Protein AF-A0A7V9G9V1-F1 (afdb_monomer_lite)

Radius of gyration: 10.45 Å; chains: 1; bounding box: 22×26×24 Å

Foldseek 3Di:
DLLCLLVVHDLCRVCVVVVHDSVVSVVVQVVVCVVVVNPDPCSSSVVSNVCNVVD

pLDDT: mean 84.58, std 7.61, range [56.69, 93.06]

Sequence (55 aa):
MLKFIAEDKTSKQIGEELFISYRTVETHRANISRKLDLRGSLALVKFAVAHKSEL

Secondary structure (DSSP, 8-state):
-HHHHHTT--HHHHHHHTTS-HHHHHHHHHHHHHHTT--STTHHHHHHHHGGGG-

Structure (mmCIF, N/CA/C/O backbone):
data_AF-A0A7V9G9V1-F1
#
_entry.id   AF-A0A7V9G9V1-F1
#
loop_
_atom_site.group_PDB
_atom_site.id
_atom_site.type_symbol
_atom_site.label_atom_id
_atom_site.label_alt_id
_atom_site.label_comp_id
_atom_site.label_asym_id
_atom_site.label_entity_id
_atom_site.label_seq_id
_atom_site.pdbx_PDB_ins_code
_atom_site.Cartn_x
_atom_site.Cartn_y
_atom_site.Cartn_z
_atom_site.occupancy
_atom_site.B_iso_or_equiv
_atom_site.auth_seq_id
_atom_site.auth_comp_id
_atom_site.auth_asym_id
_atom_site.auth_atom_id
_atom_site.pdbx_PDB_model_num
ATOM 1 N N . MET A 1 1 ? 2.961 -5.270 2.960 1.00 78.69 1 MET A N 1
ATOM 2 C CA . MET A 1 1 ? 2.438 -4.320 1.950 1.0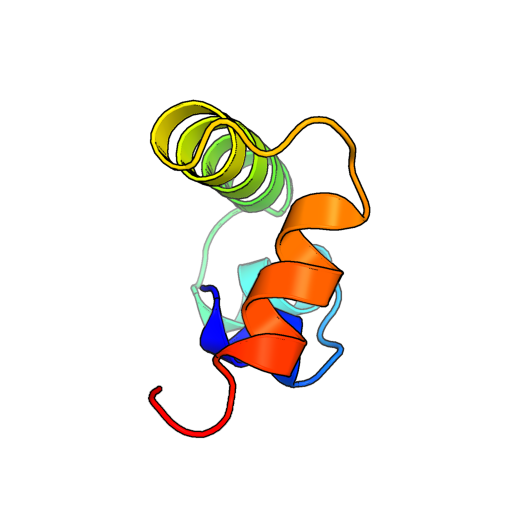0 78.69 1 MET A CA 1
ATOM 3 C C . MET A 1 1 ? 2.208 -4.966 0.588 1.00 78.69 1 MET A C 1
ATOM 5 O O . MET A 1 1 ? 1.098 -4.848 0.095 1.00 78.69 1 MET A O 1
ATOM 9 N N . LEU A 1 2 ? 3.201 -5.642 -0.014 1.00 82.12 2 LEU A N 1
ATOM 10 C CA . LEU A 1 2 ? 3.026 -6.269 -1.336 1.00 82.12 2 LEU A CA 1
ATOM 11 C C . LEU A 1 2 ? 1.876 -7.285 -1.379 1.00 82.12 2 LEU A C 1
ATOM 13 O O . LEU A 1 2 ? 1.106 -7.255 -2.326 1.00 82.12 2 LEU A O 1
ATOM 17 N N . LYS A 1 3 ? 1.698 -8.097 -0.328 1.00 84.62 3 LYS A N 1
ATOM 18 C CA . LYS A 1 3 ? 0.565 -9.029 -0.208 1.00 84.62 3 LYS A CA 1
ATOM 19 C C . LYS A 1 3 ? -0.793 -8.347 -0.405 1.00 84.62 3 LYS A C 1
ATOM 21 O O . LYS A 1 3 ? -1.558 -8.757 -1.261 1.00 84.62 3 LYS A O 1
ATOM 26 N N . PHE A 1 4 ? -1.032 -7.232 0.284 1.00 87.25 4 PHE A N 1
ATOM 27 C CA . PHE A 1 4 ? -2.277 -6.478 0.130 1.00 87.25 4 PHE A CA 1
ATOM 28 C C . PHE A 1 4 ? -2.453 -5.880 -1.271 1.00 87.25 4 PHE A C 1
ATOM 30 O O . PHE A 1 4 ? -3.567 -5.811 -1.775 1.00 87.25 4 PHE A O 1
ATOM 37 N N . ILE A 1 5 ? -1.355 -5.474 -1.918 1.00 84.81 5 ILE A N 1
ATOM 38 C CA . ILE A 1 5 ? -1.381 -5.000 -3.308 1.00 84.81 5 ILE A CA 1
ATOM 39 C C . ILE A 1 5 ? -1.736 -6.160 -4.261 1.00 84.81 5 ILE A C 1
ATOM 41 O O . ILE A 1 5 ? -2.477 -5.956 -5.215 1.00 84.81 5 ILE A O 1
ATOM 45 N N . ALA A 1 6 ? -1.254 -7.378 -3.989 1.00 85.50 6 ALA A N 1
ATOM 46 C CA . ALA A 1 6 ? -1.595 -8.598 -4.732 1.00 85.50 6 ALA A CA 1
ATOM 47 C C . ALA A 1 6 ? -3.034 -9.097 -4.476 1.00 85.50 6 ALA A C 1
ATOM 49 O O . ALA A 1 6 ? -3.569 -9.922 -5.224 1.00 85.50 6 ALA A O 1
ATOM 50 N N . GLU A 1 7 ? -3.652 -8.627 -3.395 1.00 86.19 7 GLU A N 1
ATOM 51 C CA . GLU A 1 7 ? -5.060 -8.837 -3.045 1.00 86.19 7 GLU A CA 1
AT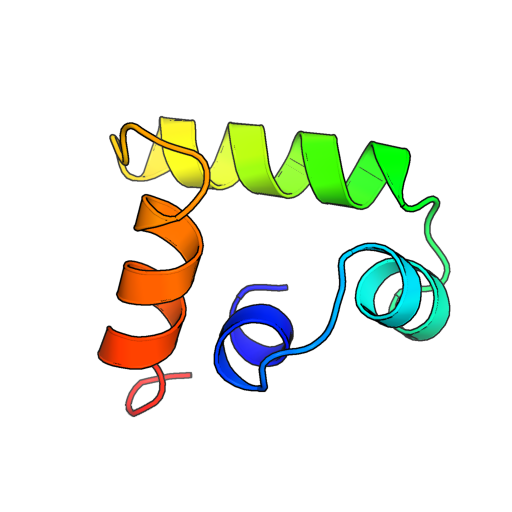OM 52 C C . GLU A 1 7 ? -5.977 -7.722 -3.573 1.00 86.19 7 GLU A C 1
ATOM 54 O O . GLU A 1 7 ? -7.136 -7.655 -3.180 1.00 86.19 7 GLU A O 1
ATOM 59 N N . ASP A 1 8 ? -5.474 -6.853 -4.456 1.00 82.50 8 ASP A N 1
ATOM 60 C CA . ASP A 1 8 ? -6.224 -5.735 -5.047 1.00 82.50 8 ASP A CA 1
ATOM 61 C C . ASP A 1 8 ? -6.701 -4.683 -4.021 1.00 82.50 8 ASP A C 1
ATOM 63 O O . ASP A 1 8 ? -7.586 -3.871 -4.288 1.00 82.50 8 ASP A O 1
ATOM 67 N N . LYS A 1 9 ? -6.091 -4.633 -2.826 1.00 87.12 9 LYS A N 1
ATOM 68 C CA . LYS A 1 9 ? -6.448 -3.624 -1.820 1.00 87.12 9 LYS A CA 1
ATOM 69 C C . LYS A 1 9 ? -5.954 -2.240 -2.235 1.00 87.12 9 LYS A C 1
ATOM 71 O O . LYS A 1 9 ? -4.810 -2.038 -2.654 1.00 87.12 9 LYS A O 1
ATOM 76 N N . THR A 1 10 ? -6.808 -1.242 -2.037 1.00 86.50 10 THR A N 1
ATOM 77 C CA . THR A 1 10 ? -6.471 0.160 -2.311 1.00 86.50 10 THR A CA 1
ATOM 78 C C . THR A 1 10 ? -5.486 0.720 -1.284 1.00 86.50 10 THR A C 1
ATOM 80 O O . THR A 1 10 ? -5.431 0.277 -0.139 1.00 86.50 10 THR A O 1
ATOM 83 N N . SER A 1 11 ? -4.743 1.773 -1.650 1.00 87.19 11 SER A N 1
ATOM 84 C CA . SER A 1 11 ? -3.806 2.434 -0.727 1.00 87.19 11 SER A CA 1
ATOM 85 C C . SER A 1 11 ? -4.463 2.906 0.579 1.00 87.19 11 SER A C 1
ATOM 87 O O . SER A 1 11 ? -3.801 2.960 1.612 1.00 87.19 11 SER A O 1
ATOM 89 N N . LYS A 1 12 ? -5.762 3.229 0.535 1.00 89.12 12 LYS A N 1
ATOM 90 C CA . LYS A 1 12 ? -6.553 3.578 1.720 1.00 89.12 12 LYS A CA 1
ATOM 91 C C . LYS A 1 12 ? -6.773 2.364 2.620 1.00 89.12 12 LYS A C 1
ATOM 93 O O . LY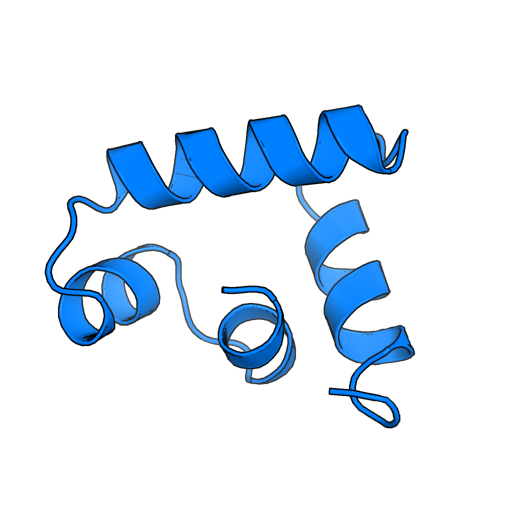S A 1 12 ? -6.395 2.427 3.778 1.00 89.12 12 LYS A O 1
ATOM 98 N N . GLN A 1 13 ? -7.276 1.254 2.073 1.00 90.56 13 GLN A N 1
ATOM 99 C CA . GLN A 1 13 ? -7.495 0.012 2.831 1.00 90.56 13 GLN A CA 1
ATOM 100 C C . GLN A 1 13 ? -6.200 -0.538 3.432 1.00 90.56 13 GLN A C 1
ATOM 102 O O . GLN A 1 13 ? -6.181 -0.967 4.578 1.00 90.56 13 GLN A O 1
ATOM 107 N N . ILE A 1 14 ? -5.100 -0.480 2.675 1.00 90.44 14 ILE A N 1
ATOM 108 C CA . ILE A 1 14 ? -3.773 -0.873 3.166 1.00 90.44 14 ILE A CA 1
ATOM 109 C C . ILE A 1 14 ? -3.348 0.011 4.340 1.00 90.44 14 ILE A C 1
ATOM 111 O O . ILE A 1 14 ? -2.750 -0.484 5.289 1.00 90.44 14 ILE A O 1
ATOM 115 N N . GLY A 1 15 ? -3.631 1.312 4.258 1.00 92.38 15 GLY A N 1
ATOM 116 C CA . GLY A 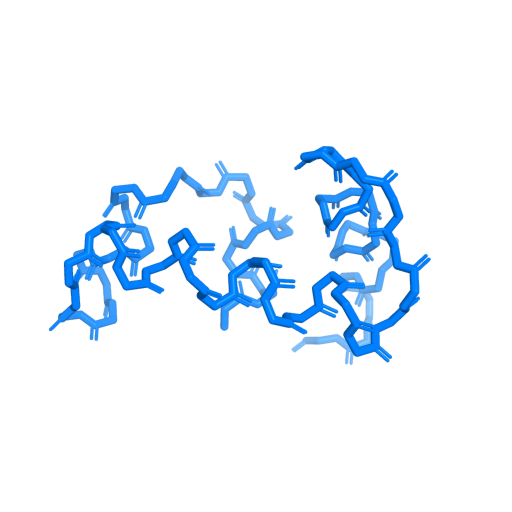1 15 ? -3.348 2.253 5.333 1.00 92.38 15 GLY A CA 1
ATOM 117 C C . GLY A 1 15 ? -4.154 1.944 6.588 1.00 92.38 15 GLY A C 1
ATOM 118 O O . GLY A 1 15 ? -3.580 1.884 7.668 1.00 92.38 15 GLY A O 1
ATOM 119 N N . GLU A 1 16 ? -5.449 1.671 6.442 1.00 92.50 16 GLU A N 1
ATOM 120 C CA . GLU A 1 16 ? -6.313 1.318 7.574 1.00 92.50 16 GLU A CA 1
ATOM 121 C C . GLU A 1 16 ? -5.866 0.019 8.251 1.00 92.50 16 GLU A C 1
ATOM 123 O O . GLU A 1 16 ? -5.732 -0.022 9.468 1.00 92.50 16 GLU A O 1
ATOM 128 N N . GLU A 1 17 ? -5.540 -1.015 7.475 1.00 90.62 17 GLU A N 1
ATOM 129 C CA . GLU A 1 17 ? -5.114 -2.308 8.023 1.00 90.62 17 GLU A CA 1
ATOM 130 C C . GLU A 1 17 ? -3.733 -2.259 8.689 1.00 90.62 17 GLU A C 1
ATOM 132 O O . GLU A 1 17 ? -3.478 -2.938 9.681 1.00 90.62 17 GLU A O 1
ATOM 137 N N . LEU A 1 18 ? -2.825 -1.441 8.153 1.00 88.94 18 LEU A N 1
ATOM 138 C CA . LEU A 1 18 ? -1.498 -1.235 8.732 1.00 88.94 18 LEU A CA 1
ATOM 139 C C . LEU A 1 18 ? -1.472 -0.109 9.776 1.00 88.94 18 LEU A C 1
ATOM 141 O O . LEU A 1 18 ? -0.395 0.189 10.290 1.00 88.94 18 LEU A O 1
ATOM 145 N N . PHE A 1 19 ? -2.615 0.517 10.082 1.00 90.75 19 PHE A N 1
ATOM 146 C CA . PHE A 1 19 ? -2.728 1.680 10.971 1.00 90.75 19 PHE A CA 1
ATOM 147 C C . PHE A 1 19 ? -1.778 2.838 10.593 1.00 90.75 19 PHE A C 1
ATOM 149 O O . PHE A 1 19 ? -1.219 3.523 11.450 1.00 90.75 19 PHE A O 1
ATOM 156 N N . ILE A 1 20 ? -1.588 3.077 9.291 1.00 92.00 20 ILE A N 1
ATOM 157 C CA . ILE A 1 20 ? -0.753 4.154 8.738 1.00 92.00 20 ILE A CA 1
ATOM 158 C C . ILE A 1 20 ? -1.529 5.007 7.732 1.00 92.00 20 ILE A C 1
ATOM 160 O O . ILE A 1 20 ? -2.469 4.566 7.079 1.00 92.00 20 ILE A O 1
ATOM 164 N N . SER A 1 21 ? -1.098 6.254 7.540 1.00 93.06 21 SER A N 1
ATOM 165 C CA . SER A 1 21 ? -1.716 7.125 6.538 1.00 93.06 21 SER A CA 1
ATOM 166 C C . SER A 1 21 ? -1.535 6.572 5.118 1.00 93.06 21 SER A C 1
ATOM 168 O O . SER A 1 21 ? -0.457 6.092 4.756 1.00 93.06 21 SER A O 1
ATOM 170 N N . TYR A 1 22 ? -2.551 6.736 4.266 1.00 89.25 22 TYR A N 1
ATOM 171 C CA . TYR A 1 22 ? -2.465 6.394 2.841 1.00 89.25 22 TYR A CA 1
ATOM 172 C C . TYR A 1 22 ? -1.285 7.095 2.135 1.00 89.25 22 TYR A C 1
ATOM 174 O O . TYR A 1 22 ? -0.707 6.535 1.208 1.00 89.25 22 TYR A O 1
ATOM 182 N N . ARG A 1 23 ? -0.854 8.274 2.608 1.00 90.56 23 ARG A N 1
ATOM 183 C CA . ARG A 1 23 ? 0.347 8.955 2.087 1.00 90.56 23 ARG A CA 1
ATOM 184 C C . ARG A 1 23 ? 1.638 8.196 2.404 1.00 90.56 23 ARG A C 1
ATOM 186 O O . ARG A 1 23 ? 2.566 8.152 1.595 1.00 90.56 23 ARG A O 1
ATOM 193 N N . THR A 1 24 ? 1.693 7.560 3.573 1.00 91.50 24 THR A N 1
ATOM 194 C CA . THR A 1 24 ? 2.804 6.689 3.976 1.00 91.50 24 THR A CA 1
ATOM 195 C C . THR A 1 24 ? 2.842 5.450 3.088 1.00 91.50 24 THR A C 1
ATOM 197 O O . THR A 1 24 ? 3.901 5.068 2.600 1.00 91.50 24 THR A O 1
ATOM 200 N N . VAL A 1 25 ? 1.677 4.872 2.789 1.00 91.31 25 VAL A N 1
ATOM 201 C CA . VAL A 1 25 ? 1.520 3.781 1.816 1.00 91.31 25 VAL A CA 1
ATOM 202 C C . VAL A 1 25 ? 2.050 4.213 0.440 1.00 91.31 25 VAL A C 1
ATOM 204 O O . VAL A 1 25 ? 2.890 3.527 -0.135 1.00 91.31 25 VAL A O 1
ATOM 207 N N . GLU A 1 26 ? 1.669 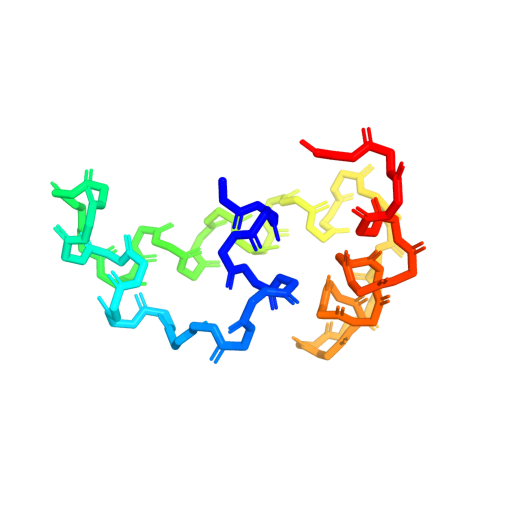5.374 -0.087 1.00 88.81 26 GLU A N 1
ATOM 208 C CA . GLU A 1 26 ? 2.215 5.870 -1.364 1.00 88.81 26 GLU A CA 1
ATOM 209 C C . GLU A 1 26 ? 3.746 5.995 -1.345 1.00 88.81 26 GLU A C 1
ATOM 211 O O . GLU A 1 26 ? 4.424 5.543 -2.272 1.00 88.81 26 GLU A O 1
ATOM 216 N N . THR A 1 27 ? 4.301 6.502 -0.244 1.00 90.94 27 THR A N 1
ATOM 217 C CA . THR A 1 27 ? 5.753 6.594 -0.036 1.00 90.94 27 THR A CA 1
ATOM 218 C C . THR A 1 27 ? 6.414 5.215 -0.008 1.00 90.94 27 THR A C 1
ATOM 220 O O . THR A 1 27 ? 7.464 5.010 -0.621 1.00 90.94 27 THR A O 1
ATOM 223 N N . HIS A 1 28 ? 5.809 4.231 0.659 1.00 88.62 28 HIS A N 1
ATOM 224 C CA . HIS A 1 28 ? 6.297 2.854 0.638 1.00 88.62 28 HIS A CA 1
ATOM 225 C C . HIS A 1 28 ? 6.244 2.258 -0.769 1.00 88.62 28 HIS A C 1
ATOM 227 O O . HIS A 1 28 ? 7.225 1.647 -1.189 1.00 88.62 28 HIS A O 1
ATOM 233 N N . ARG A 1 29 ? 5.163 2.479 -1.530 1.00 86.81 29 ARG A N 1
ATOM 234 C CA . ARG A 1 29 ? 5.055 2.023 -2.927 1.00 86.81 29 ARG A CA 1
ATOM 235 C C . ARG A 1 29 ? 6.176 2.609 -3.775 1.00 86.81 29 ARG A C 1
ATOM 237 O O . ARG A 1 29 ? 6.824 1.861 -4.502 1.00 86.81 29 ARG A O 1
ATOM 244 N N . ALA A 1 30 ? 6.445 3.907 -3.649 1.00 87.06 30 ALA A N 1
ATOM 245 C CA . ALA A 1 30 ? 7.531 4.569 -4.367 1.00 87.06 30 ALA A CA 1
ATOM 246 C C . ALA A 1 30 ? 8.906 3.996 -3.986 1.00 87.06 30 ALA A C 1
ATOM 248 O O . ALA A 1 30 ? 9.698 3.667 -4.865 1.00 87.06 30 ALA A O 1
ATOM 249 N N . ASN A 1 31 ? 9.173 3.799 -2.691 1.00 89.81 31 ASN A N 1
ATOM 250 C CA . ASN A 1 31 ? 10.431 3.218 -2.217 1.00 89.81 31 ASN A CA 1
ATOM 251 C C . ASN A 1 31 ? 10.633 1.773 -2.685 1.00 89.81 31 ASN A C 1
ATOM 253 O O . ASN A 1 31 ? 11.728 1.423 -3.115 1.00 89.81 31 ASN A O 1
ATOM 257 N N . ILE A 1 32 ? 9.595 0.936 -2.618 1.00 86.94 32 ILE A N 1
ATOM 258 C CA . ILE A 1 32 ? 9.652 -0.455 -3.087 1.00 86.94 32 ILE A CA 1
ATOM 259 C C . ILE A 1 32 ? 9.870 -0.484 -4.599 1.00 86.94 32 ILE A C 1
ATOM 261 O O . ILE A 1 32 ? 10.738 -1.208 -5.074 1.00 86.94 32 ILE A O 1
ATOM 265 N N . SER A 1 33 ? 9.140 0.352 -5.342 1.00 86.88 33 SER A N 1
ATOM 266 C CA . SER A 1 33 ? 9.307 0.470 -6.792 1.00 86.88 33 SER A CA 1
ATOM 267 C C . SER A 1 33 ? 10.738 0.877 -7.138 1.00 86.88 33 SER A C 1
ATOM 269 O O . SER A 1 33 ? 11.359 0.258 -7.988 1.00 86.88 33 SER A O 1
ATOM 271 N N . ARG A 1 34 ? 11.313 1.840 -6.408 1.00 88.44 34 ARG A N 1
ATOM 272 C CA . ARG A 1 34 ? 12.701 2.276 -6.602 1.00 88.44 34 ARG A CA 1
ATOM 273 C C . ARG A 1 34 ? 13.725 1.200 -6.234 1.00 88.44 34 ARG A C 1
ATOM 275 O O . ARG A 1 34 ? 14.746 1.100 -6.895 1.00 88.44 34 ARG A O 1
ATOM 282 N N . LYS A 1 35 ? 13.466 0.399 -5.195 1.00 88.31 35 LYS A N 1
ATOM 283 C CA . LYS A 1 35 ? 14.334 -0.726 -4.798 1.00 88.31 35 LYS A CA 1
ATOM 284 C C . LYS A 1 35 ? 14.324 -1.870 -5.812 1.00 88.31 35 LYS A C 1
ATOM 286 O O . LYS A 1 35 ? 15.334 -2.543 -5.954 1.00 88.31 35 LYS A O 1
ATOM 291 N N . LEU A 1 36 ? 13.195 -2.088 -6.479 1.00 84.62 36 LEU A N 1
ATOM 292 C CA . LEU A 1 36 ? 13.007 -3.145 -7.477 1.00 84.62 36 LEU A CA 1
ATOM 293 C C . LEU A 1 36 ? 13.216 -2.649 -8.920 1.00 84.62 36 LEU A C 1
ATOM 295 O O . LEU A 1 36 ? 12.915 -3.378 -9.857 1.00 84.62 36 LEU A O 1
ATOM 299 N N . ASP A 1 37 ? 13.668 -1.402 -9.093 1.00 86.88 37 ASP A N 1
ATOM 300 C CA . ASP A 1 37 ? 13.757 -0.696 -10.381 1.00 86.88 37 ASP A CA 1
ATOM 301 C C . ASP A 1 37 ? 12.460 -0.758 -11.223 1.00 86.88 37 ASP A C 1
ATOM 303 O O . ASP A 1 37 ? 12.447 -0.722 -12.451 1.00 86.88 37 ASP A O 1
ATOM 307 N N . LEU A 1 38 ? 11.310 -0.834 -10.551 1.00 83.50 38 LEU A N 1
ATOM 308 C CA . LEU A 1 38 ? 10.000 -0.875 -11.184 1.00 83.50 38 LEU A CA 1
ATOM 309 C C . LEU A 1 38 ? 9.570 0.545 -11.549 1.00 83.50 38 LEU A C 1
ATOM 311 O O . LEU A 1 38 ? 9.272 1.377 -10.688 1.00 83.50 38 LEU A O 1
ATOM 315 N N . ARG A 1 39 ? 9.494 0.828 -12.849 1.00 77.25 39 ARG A N 1
ATOM 316 C CA . ARG A 1 39 ? 9.006 2.112 -13.358 1.00 77.25 39 ARG A CA 1
ATOM 317 C C . ARG A 1 39 ? 7.500 2.060 -13.609 1.00 77.25 39 ARG A C 1
ATOM 319 O O . ARG A 1 39 ? 7.030 1.375 -14.512 1.00 77.25 39 ARG A O 1
ATOM 326 N N . GLY A 1 40 ? 6.751 2.837 -12.826 1.00 70.12 40 GLY A N 1
ATOM 327 C CA . GLY A 1 40 ? 5.328 3.112 -13.047 1.00 70.12 40 GLY A CA 1
ATOM 328 C C . GLY A 1 40 ? 4.404 2.635 -11.924 1.00 70.12 40 GLY A C 1
ATOM 329 O O . GLY A 1 40 ? 4.646 1.626 -11.266 1.00 70.12 40 GLY A O 1
ATOM 330 N N . SER A 1 41 ? 3.293 3.350 -11.736 1.00 66.88 41 SER A N 1
ATOM 331 C CA . SER A 1 41 ? 2.330 3.145 -10.638 1.00 66.88 41 SER A CA 1
ATOM 332 C C . SER A 1 41 ? 1.693 1.747 -10.610 1.00 66.88 41 SER A C 1
ATOM 334 O O . SER A 1 41 ? 1.296 1.261 -9.547 1.00 66.88 41 SER A O 1
ATOM 336 N N . LEU A 1 42 ? 1.624 1.097 -11.778 1.00 73.12 42 LEU A N 1
ATOM 337 C CA . LEU A 1 42 ? 1.096 -0.255 -11.988 1.00 73.12 42 LEU A CA 1
ATOM 338 C C . LEU A 1 42 ? 2.175 -1.345 -12.008 1.00 73.12 42 LEU A C 1
ATOM 340 O O . LEU A 1 42 ? 1.834 -2.518 -11.874 1.00 73.12 42 LEU A O 1
ATOM 344 N N . ALA A 1 43 ? 3.456 -0.992 -12.150 1.00 84.25 43 ALA A N 1
ATOM 345 C CA . ALA A 1 43 ? 4.538 -1.976 -12.193 1.00 84.25 43 ALA A CA 1
ATOM 346 C C . ALA A 1 43 ? 4.642 -2.732 -10.863 1.00 84.25 43 ALA A C 1
ATOM 348 O O . ALA A 1 43 ? 4.742 -3.954 -10.853 1.00 84.25 43 ALA A O 1
ATOM 349 N N . LEU A 1 44 ? 4.486 -2.019 -9.744 1.00 82.94 44 LEU A N 1
ATOM 350 C CA . LEU A 1 44 ? 4.443 -2.624 -8.415 1.00 82.94 44 LEU A CA 1
ATOM 351 C C . LEU A 1 44 ? 3.251 -3.573 -8.226 1.00 82.94 44 LEU A C 1
ATOM 353 O O . LEU A 1 44 ? 3.388 -4.593 -7.560 1.00 82.94 44 LEU A O 1
ATOM 357 N N . VAL A 1 45 ? 2.091 -3.248 -8.808 1.00 83.12 45 VAL A N 1
ATOM 358 C CA . VAL A 1 45 ? 0.894 -4.101 -8.728 1.00 83.12 45 VAL A CA 1
ATOM 359 C C . VAL A 1 45 ? 1.104 -5.375 -9.536 1.00 83.12 45 VAL A C 1
ATOM 361 O O . VAL A 1 45 ? 0.910 -6.466 -9.014 1.00 83.12 45 VAL A O 1
ATOM 364 N N . LYS A 1 46 ? 1.587 -5.249 -10.778 1.00 84.38 46 LYS A N 1
ATOM 365 C CA . LYS A 1 46 ? 1.936 -6.399 -11.624 1.00 84.38 46 LYS A CA 1
ATOM 366 C C . LYS A 1 46 ? 2.975 -7.295 -10.962 1.00 84.38 46 LYS A C 1
ATOM 368 O O . LYS A 1 46 ? 2.817 -8.508 -10.976 1.00 84.38 46 LYS A O 1
ATOM 373 N N . PHE A 1 47 ? 3.993 -6.696 -10.349 1.00 86.75 47 PHE A N 1
ATOM 374 C CA . PHE A 1 47 ? 5.006 -7.423 -9.595 1.00 86.75 47 PHE A CA 1
ATOM 375 C C . PHE A 1 47 ? 4.392 -8.162 -8.400 1.00 86.75 47 PHE A C 1
ATOM 377 O O . PHE A 1 47 ? 4.610 -9.355 -8.240 1.00 86.75 47 PHE A O 1
ATOM 384 N N . ALA A 1 48 ? 3.566 -7.490 -7.596 1.00 86.25 48 ALA A N 1
ATOM 385 C CA . ALA A 1 48 ? 2.907 -8.109 -6.449 1.00 86.25 48 ALA A CA 1
ATOM 386 C C . ALA A 1 48 ? 1.990 -9.277 -6.857 1.00 86.25 48 ALA A C 1
ATOM 388 O O . ALA A 1 48 ? 1.988 -10.307 -6.193 1.00 86.25 48 ALA A O 1
ATOM 389 N N . VAL A 1 49 ? 1.248 -9.140 -7.960 1.00 84.94 49 VAL A N 1
ATOM 390 C CA . VAL A 1 49 ? 0.389 -10.206 -8.499 1.00 84.94 49 VAL A CA 1
ATOM 391 C C . VAL A 1 49 ? 1.218 -11.367 -9.054 1.00 84.94 49 VAL A C 1
ATOM 393 O O . VAL A 1 49 ? 0.887 -12.518 -8.788 1.00 84.94 49 VAL A O 1
ATOM 396 N N . ALA A 1 50 ? 2.308 -11.090 -9.775 1.00 85.06 50 ALA A N 1
ATOM 397 C CA . ALA A 1 50 ? 3.205 -12.123 -10.300 1.00 85.06 50 ALA A CA 1
ATOM 398 C C . ALA A 1 50 ? 3.892 -12.920 -9.178 1.00 85.06 50 ALA A C 1
ATOM 400 O O . ALA A 1 50 ? 3.965 -14.142 -9.248 1.00 85.06 50 ALA A O 1
ATOM 401 N N . HIS A 1 51 ? 4.315 -12.241 -8.110 1.00 81.75 51 HIS A N 1
ATOM 402 C CA . HIS A 1 51 ? 4.944 -12.856 -6.937 1.00 81.75 51 HIS A CA 1
ATOM 403 C C . HIS A 1 51 ? 3.940 -13.294 -5.861 1.00 81.75 51 HIS A C 1
ATOM 405 O O . HIS A 1 51 ? 4.340 -13.694 -4.771 1.00 81.75 51 HIS A O 1
ATOM 411 N N . LYS A 1 52 ? 2.629 -13.268 -6.142 1.00 74.50 52 LYS A N 1
ATOM 412 C CA . LYS A 1 52 ? 1.584 -13.686 -5.191 1.00 74.50 52 LYS A CA 1
ATOM 413 C C . LYS A 1 52 ? 1.751 -15.137 -4.729 1.00 74.50 52 LYS A C 1
ATOM 415 O O . LYS A 1 52 ? 1.313 -15.474 -3.640 1.00 74.50 52 LYS A O 1
ATOM 420 N N . SER A 1 53 ? 2.379 -15.980 -5.550 1.00 68.44 53 SER A N 1
ATOM 421 C CA . SER A 1 53 ? 2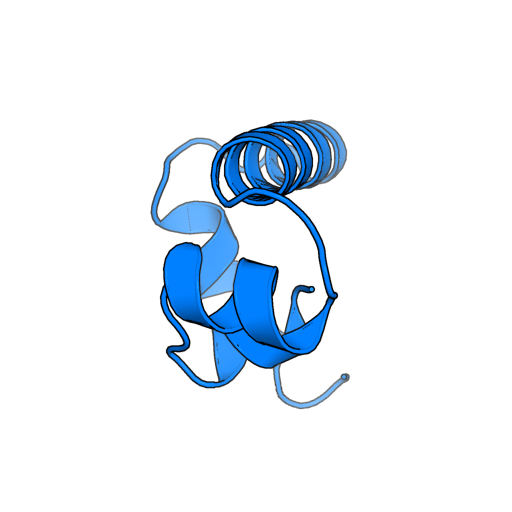.664 -17.380 -5.218 1.00 68.44 53 SER A CA 1
ATOM 422 C C . SER A 1 53 ? 3.840 -17.566 -4.247 1.00 68.44 53 SER A C 1
ATOM 424 O O . SER A 1 53 ? 4.024 -18.673 -3.750 1.00 68.44 53 SER A O 1
ATOM 426 N N . GLU A 1 54 ? 4.641 -16.527 -3.995 1.00 62.22 54 GLU A N 1
ATOM 427 C CA . GLU A 1 54 ? 5.855 -16.578 -3.162 1.00 62.22 54 GLU A CA 1
ATOM 428 C C . GLU A 1 54 ? 5.715 -15.780 -1.844 1.00 62.22 54 GLU A C 1
ATOM 430 O O . GLU A 1 54 ? 6.676 -15.669 -1.083 1.00 62.22 54 GLU A O 1
ATOM 435 N N . LEU A 1 55 ? 4.529 -15.209 -1.578 1.00 56.69 55 LEU A N 1
ATOM 436 C CA . LEU A 1 55 ? 4.207 -14.256 -0.497 1.00 56.69 55 LEU A CA 1
ATOM 437 C C . LEU A 1 55 ? 3.125 -14.784 0.458 1.00 56.69 55 LEU A C 1
ATOM 439 O O . LEU A 1 55 ? 3.203 -14.457 1.666 1.00 56.69 55 LEU A O 1
#